Protein AF-A0A8D1V962-F1 (afdb_monomer_lite)

Radius of gyration: 25.35 Å; chains: 1; bounding box: 52×69×47 Å

Foldseek 3Di:
DDDDDPDPPVVVVVVQQVVQDDPFAGADPPVCLVVDDPPPSGGDGDPDDDPVVVDPPPPVVPPVVPPPVPPPVVVVVVVVVVVVVVPDDD

pLDDT: mean 77.82, std 22.35, range [37.94, 98.38]

Structure (mmCIF, N/CA/C/O backbone):
data_AF-A0A8D1V962-F1
#
_entry.id   AF-A0A8D1V962-F1
#
loop_
_atom_site.group_PDB
_atom_site.id
_atom_site.type_symbol
_atom_site.label_atom_id
_atom_site.label_alt_id
_atom_site.label_comp_id
_atom_site.label_asym_id
_atom_site.label_entity_id
_atom_site.label_seq_id
_atom_site.pdbx_PDB_ins_code
_atom_site.Cartn_x
_atom_site.Cartn_y
_atom_site.Cartn_z
_atom_site.occupancy
_atom_site.B_iso_or_equiv
_atom_site.auth_seq_id
_atom_site.auth_comp_id
_atom_site.auth_asym_id
_atom_site.auth_atom_id
_atom_site.pdbx_PDB_model_num
ATOM 1 N N . MET A 1 1 ? 31.414 9.783 -10.793 1.00 65.31 1 MET A N 1
ATOM 2 C CA . MET A 1 1 ? 30.775 8.529 -10.324 1.00 65.31 1 MET A CA 1
ATOM 3 C C . MET A 1 1 ? 29.313 8.834 -10.026 1.00 65.31 1 MET A C 1
ATOM 5 O O . MET A 1 1 ? 29.061 9.932 -9.548 1.00 65.31 1 MET A O 1
ATOM 9 N N . LEU A 1 2 ? 28.377 7.927 -10.334 1.00 94.19 2 LEU A N 1
ATOM 10 C CA . LEU A 1 2 ? 26.933 8.105 -10.099 1.00 94.19 2 LEU A CA 1
ATOM 11 C C . LEU A 1 2 ? 26.405 6.981 -9.195 1.00 94.19 2 LEU A C 1
ATOM 13 O O . LEU A 1 2 ? 26.817 5.834 -9.360 1.00 94.19 2 LEU A O 1
ATOM 17 N N . ASN A 1 3 ? 25.499 7.301 -8.268 1.00 96.44 3 ASN A N 1
ATOM 18 C CA . ASN A 1 3 ? 24.759 6.335 -7.454 1.00 96.44 3 ASN A CA 1
ATOM 19 C C . ASN A 1 3 ? 23.302 6.793 -7.250 1.00 96.44 3 ASN A C 1
ATOM 21 O O . ASN A 1 3 ? 22.997 7.980 -7.346 1.00 96.44 3 ASN A O 1
ATOM 25 N N . ALA A 1 4 ? 22.399 5.842 -7.004 1.00 97.06 4 ALA A N 1
ATOM 26 C CA . ALA A 1 4 ? 20.994 6.105 -6.698 1.00 97.06 4 ALA A CA 1
ATOM 27 C C . ALA A 1 4 ? 20.381 4.941 -5.902 1.00 97.06 4 ALA A C 1
ATOM 29 O O . ALA A 1 4 ? 20.776 3.787 -6.076 1.00 97.06 4 ALA A O 1
ATOM 30 N N . THR A 1 5 ? 19.387 5.241 -5.062 1.00 97.06 5 THR A N 1
ATOM 31 C CA . THR A 1 5 ? 18.600 4.237 -4.331 1.00 97.06 5 THR A CA 1
ATOM 32 C C . THR A 1 5 ? 17.310 3.959 -5.090 1.00 97.06 5 THR A C 1
ATOM 34 O O . THR A 1 5 ? 16.441 4.822 -5.160 1.00 97.06 5 THR A O 1
ATOM 37 N N . MET A 1 6 ? 17.167 2.746 -5.625 1.00 97.44 6 MET A N 1
ATOM 38 C CA . MET A 1 6 ? 15.954 2.333 -6.341 1.00 97.44 6 MET A CA 1
ATOM 39 C C . MET A 1 6 ? 14.724 2.280 -5.421 1.00 97.44 6 MET A C 1
ATOM 41 O O . MET A 1 6 ? 13.656 2.755 -5.789 1.00 97.44 6 MET A O 1
ATOM 45 N N . CYS A 1 7 ? 14.858 1.693 -4.227 1.00 96.62 7 CYS A N 1
ATOM 46 C CA . CYS A 1 7 ? 13.750 1.534 -3.288 1.00 96.62 7 CYS A CA 1
ATOM 47 C C . CYS A 1 7 ? 14.258 1.496 -1.843 1.00 96.62 7 CYS A C 1
ATOM 49 O O . CYS A 1 7 ? 15.068 0.642 -1.482 1.00 96.62 7 CYS A O 1
ATOM 51 N N . ALA A 1 8 ? 13.760 2.408 -1.008 1.00 98.12 8 ALA A N 1
ATOM 52 C CA . ALA A 1 8 ? 13.932 2.356 0.439 1.00 98.12 8 ALA A CA 1
ATOM 53 C C . ALA A 1 8 ? 12.677 1.714 1.041 1.00 98.12 8 ALA A C 1
ATOM 55 O O . ALA A 1 8 ? 11.701 2.403 1.329 1.00 98.12 8 ALA A O 1
ATOM 56 N N . THR A 1 9 ? 12.702 0.391 1.200 1.00 97.56 9 THR A N 1
ATOM 57 C CA . THR A 1 9 ? 11.517 -0.454 1.441 1.00 97.56 9 THR A CA 1
ATOM 58 C C . THR A 1 9 ? 10.557 0.083 2.502 1.00 97.56 9 THR A C 1
ATOM 60 O O . THR A 1 9 ? 9.366 0.190 2.236 1.00 97.56 9 THR A O 1
ATOM 63 N N . THR A 1 10 ? 11.042 0.494 3.675 1.00 98.25 10 THR A N 1
ATOM 64 C CA . THR A 1 10 ? 10.188 1.016 4.757 1.00 98.25 10 THR A CA 1
ATOM 65 C C . THR A 1 10 ? 9.497 2.329 4.390 1.00 98.25 10 THR A C 1
ATOM 67 O O . THR A 1 10 ? 8.323 2.508 4.699 1.00 98.25 10 THR A O 1
ATOM 70 N N . ARG A 1 11 ? 10.188 3.231 3.683 1.00 98.25 11 ARG A N 1
ATOM 71 C CA . ARG A 1 11 ? 9.622 4.501 3.203 1.00 98.25 11 ARG A CA 1
ATOM 72 C C . ARG A 1 11 ? 8.615 4.268 2.085 1.00 98.25 11 ARG A C 1
ATOM 74 O O . ARG A 1 11 ? 7.548 4.874 2.094 1.00 98.25 11 ARG A O 1
ATOM 81 N N . THR A 1 12 ? 8.934 3.366 1.161 1.00 98.38 12 THR A N 1
ATOM 82 C CA . THR A 1 12 ? 8.033 2.982 0.073 1.00 98.38 12 THR A CA 1
ATOM 83 C C . THR A 1 12 ? 6.773 2.313 0.613 1.00 98.38 12 THR A C 1
ATOM 85 O O . THR A 1 12 ? 5.686 2.623 0.144 1.00 98.38 12 THR A O 1
ATOM 88 N N . ILE A 1 13 ? 6.887 1.466 1.642 1.00 98.38 13 ILE A N 1
ATOM 89 C CA . ILE A 1 13 ? 5.726 0.880 2.320 1.00 98.38 13 ILE A CA 1
ATOM 90 C C . ILE A 1 13 ? 4.845 1.980 2.919 1.00 98.38 13 ILE A C 1
ATOM 92 O O . ILE A 1 13 ? 3.650 1.961 2.662 1.00 98.38 13 ILE A O 1
ATOM 96 N N . CYS A 1 14 ? 5.395 2.966 3.640 1.00 98.12 14 CYS A N 1
ATOM 97 C CA . CYS A 1 14 ? 4.591 4.083 4.159 1.00 98.12 14 CYS A CA 1
ATOM 98 C C . CYS A 1 14 ? 3.835 4.820 3.042 1.00 98.12 14 CYS A C 1
ATOM 100 O O . CYS A 1 14 ? 2.633 5.034 3.159 1.00 98.12 14 CYS A O 1
ATOM 102 N N . ALA A 1 15 ? 4.511 5.121 1.930 1.00 98.25 15 ALA A N 1
ATOM 103 C CA . ALA A 1 15 ? 3.870 5.760 0.785 1.00 98.25 15 ALA A CA 1
ATOM 104 C C . ALA A 1 15 ? 2.760 4.888 0.171 1.00 98.25 15 ALA A C 1
ATOM 106 O O . ALA A 1 15 ? 1.720 5.408 -0.221 1.00 98.25 15 ALA A O 1
ATOM 107 N N . ILE A 1 16 ? 2.947 3.567 0.093 1.00 98.31 16 ILE A N 1
ATOM 108 C CA . ILE A 1 16 ? 1.905 2.647 -0.388 1.00 98.31 16 ILE A CA 1
ATOM 109 C C . ILE A 1 16 ? 0.711 2.642 0.570 1.00 98.31 16 ILE A C 1
ATOM 111 O O . ILE A 1 16 ? -0.422 2.744 0.110 1.00 98.31 16 ILE A O 1
ATOM 115 N N . LEU A 1 17 ? 0.956 2.555 1.882 1.00 97.94 17 LEU A N 1
ATOM 116 C C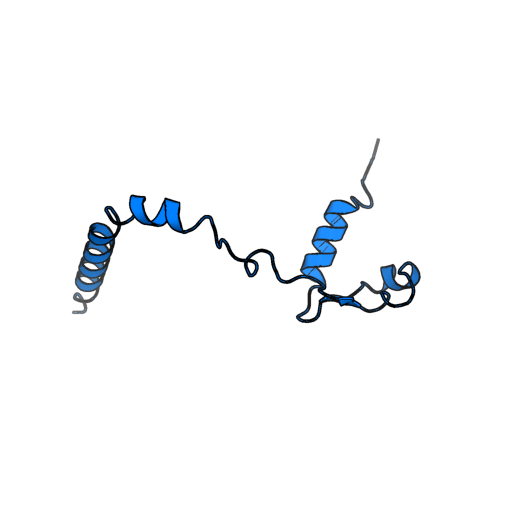A . LEU A 1 17 ? -0.100 2.536 2.895 1.00 97.94 17 LEU A CA 1
ATOM 117 C C . LEU A 1 17 ? -0.967 3.797 2.827 1.00 97.94 17 LEU A C 1
ATOM 119 O O . LEU A 1 17 ? -2.179 3.679 2.913 1.00 97.94 17 LEU A O 1
ATOM 123 N N . GLU A 1 18 ? -0.372 4.972 2.627 1.00 97.44 18 GLU A N 1
ATOM 124 C CA . GLU A 1 18 ? -1.117 6.233 2.519 1.00 97.44 18 GLU A CA 1
ATOM 125 C C . GLU A 1 18 ? -1.884 6.351 1.192 1.00 97.44 18 GLU A C 1
ATOM 127 O O . GLU A 1 18 ? -3.056 6.716 1.185 1.00 97.44 18 GLU A O 1
ATOM 132 N N . ASN A 1 19 ? -1.252 6.013 0.061 1.00 98.19 19 ASN A N 1
ATOM 133 C CA . ASN A 1 19 ? -1.854 6.219 -1.263 1.00 98.19 19 ASN A CA 1
ATOM 134 C C . ASN A 1 19 ? -2.911 5.170 -1.640 1.00 98.19 19 ASN A C 1
ATOM 136 O O . ASN A 1 19 ? -3.770 5.448 -2.473 1.00 98.19 19 ASN A O 1
ATOM 140 N N . TYR A 1 20 ? -2.840 3.965 -1.070 1.00 98.25 20 TYR A N 1
ATOM 141 C CA . TYR A 1 20 ? -3.747 2.856 -1.387 1.00 98.25 20 TYR A CA 1
ATOM 142 C C . TYR A 1 20 ? -4.716 2.526 -0.239 1.00 98.25 20 TYR A C 1
ATOM 144 O O . TYR A 1 20 ? -5.349 1.466 -0.246 1.00 98.25 20 TYR A O 1
ATOM 152 N N . GLN A 1 21 ? -4.848 3.407 0.758 1.00 97.75 21 GLN A N 1
ATOM 153 C CA . GLN A 1 21 ? -5.808 3.235 1.845 1.00 97.75 21 GLN A CA 1
ATOM 154 C C . GLN A 1 21 ? -7.255 3.381 1.356 1.00 97.75 21 GLN A C 1
ATOM 156 O O . GLN A 1 21 ? -7.615 4.313 0.644 1.00 97.75 21 GLN A O 1
ATOM 161 N N . THR A 1 22 ? -8.106 2.469 1.813 1.00 96.50 22 THR A N 1
ATOM 162 C CA . THR A 1 22 ? -9.563 2.485 1.644 1.00 96.50 22 THR A CA 1
ATOM 163 C C . THR A 1 22 ? -10.234 2.254 2.997 1.00 96.50 22 THR A C 1
ATOM 165 O O . THR A 1 22 ? -9.568 1.923 3.976 1.00 96.50 22 THR A O 1
ATOM 168 N N . GLU A 1 23 ? -11.561 2.360 3.069 1.00 95.38 23 GLU A N 1
ATOM 169 C CA . GLU A 1 23 ? -12.320 2.093 4.303 1.00 95.38 23 GLU A CA 1
ATOM 170 C C . GLU A 1 23 ? -12.123 0.665 4.844 1.00 95.38 23 GLU A C 1
ATOM 172 O O . GLU A 1 23 ? -12.184 0.436 6.049 1.00 95.38 23 GLU A O 1
ATOM 177 N N . LYS A 1 24 ? -11.873 -0.311 3.959 1.00 94.94 24 LYS A N 1
ATOM 178 C CA . LYS A 1 24 ? -11.772 -1.738 4.316 1.00 94.94 24 LYS A CA 1
ATOM 179 C C . LYS A 1 24 ? -10.337 -2.194 4.610 1.00 94.94 24 LYS A C 1
ATOM 181 O O . LYS A 1 24 ? -10.143 -3.253 5.208 1.00 94.94 24 LYS A O 1
ATOM 186 N N . GLY A 1 25 ? -9.334 -1.438 4.172 1.00 96.62 25 GLY A N 1
ATOM 187 C CA . GLY A 1 25 ? -7.930 -1.843 4.218 1.00 96.62 25 GLY A CA 1
ATOM 188 C C . GLY A 1 25 ? -7.086 -1.155 3.150 1.00 96.62 25 GLY A C 1
ATOM 189 O O . GLY A 1 25 ? -7.475 -0.121 2.613 1.00 96.62 25 GLY A O 1
ATOM 190 N N . ILE A 1 26 ? -5.942 -1.744 2.817 1.00 98.31 26 ILE A N 1
ATOM 191 C CA . ILE A 1 26 ? -5.004 -1.221 1.818 1.00 98.31 26 ILE A CA 1
ATOM 192 C C . ILE A 1 26 ? -5.101 -2.058 0.544 1.00 98.31 26 ILE A C 1
ATOM 194 O O . ILE A 1 26 ? -4.903 -3.272 0.590 1.00 98.31 26 ILE A O 1
ATOM 198 N N . VAL A 1 27 ? -5.396 -1.431 -0.592 1.00 98.19 27 VAL A N 1
ATOM 199 C CA . VAL A 1 27 ? -5.403 -2.112 -1.897 1.00 98.19 27 VAL A CA 1
ATOM 200 C C . VAL A 1 27 ? -3.966 -2.425 -2.311 1.00 98.19 27 VAL A C 1
ATOM 202 O O . VAL A 1 27 ? -3.081 -1.580 -2.202 1.00 98.19 27 VAL A O 1
ATOM 205 N N . VAL A 1 28 ? -3.709 -3.638 -2.794 1.00 97.94 28 VAL A N 1
ATOM 206 C CA . VAL A 1 28 ? -2.361 -4.010 -3.244 1.00 97.94 28 VAL A CA 1
ATOM 207 C C . VAL A 1 28 ? -2.086 -3.431 -4.638 1.00 97.94 28 VAL A C 1
ATOM 209 O O . VAL A 1 28 ? -2.859 -3.693 -5.564 1.00 97.94 28 VAL A O 1
ATOM 212 N N . PRO A 1 29 ? -0.976 -2.686 -4.832 1.00 98.00 29 PRO A N 1
ATOM 213 C CA . PRO A 1 29 ? -0.589 -2.179 -6.146 1.00 98.00 29 PRO A CA 1
ATOM 214 C C . PRO A 1 29 ? -0.427 -3.302 -7.175 1.00 98.00 29 PRO A C 1
ATOM 216 O O . PRO A 1 29 ? 0.158 -4.339 -6.867 1.00 98.00 29 PRO A O 1
ATOM 219 N N . GLU A 1 30 ? -0.862 -3.077 -8.419 1.00 97.25 30 GLU A N 1
ATOM 220 C CA . GLU A 1 30 ? -0.895 -4.105 -9.476 1.00 97.25 30 GLU A CA 1
ATOM 221 C C . GLU A 1 30 ? 0.427 -4.861 -9.650 1.00 97.25 30 GLU A C 1
ATOM 223 O O . GLU A 1 30 ? 0.436 -6.082 -9.775 1.00 97.25 30 GLU A O 1
ATOM 228 N N . LYS A 1 31 ? 1.557 -4.145 -9.606 1.00 97.25 31 LYS A N 1
ATOM 229 C CA . LYS A 1 31 ? 2.899 -4.725 -9.780 1.00 97.25 31 LYS A CA 1
ATOM 230 C C . LYS A 1 31 ? 3.393 -5.531 -8.582 1.00 97.25 31 LYS A C 1
ATOM 232 O O . LYS A 1 31 ? 4.384 -6.236 -8.702 1.00 97.25 31 LYS A O 1
ATOM 237 N N . LEU A 1 32 ? 2.734 -5.419 -7.433 1.00 97.19 32 LEU A N 1
ATOM 238 C CA . LEU A 1 32 ? 3.075 -6.186 -6.238 1.00 97.19 32 LEU A CA 1
ATOM 239 C C . LEU A 1 32 ? 2.207 -7.440 -6.087 1.00 97.19 32 LEU A C 1
ATOM 241 O O . LEU A 1 32 ? 2.614 -8.355 -5.377 1.00 97.19 32 LEU A O 1
ATOM 245 N N . LYS A 1 33 ? 1.055 -7.519 -6.770 1.00 96.56 33 LYS A N 1
ATOM 246 C CA . LYS A 1 33 ? 0.086 -8.620 -6.627 1.00 96.56 33 LYS A CA 1
ATOM 247 C C . LYS A 1 33 ? 0.692 -10.002 -6.869 1.00 96.56 33 LYS A C 1
ATOM 249 O O . LYS A 1 33 ? 0.401 -10.926 -6.117 1.00 96.56 33 LYS A O 1
ATOM 254 N N . GLU A 1 34 ? 1.561 -10.133 -7.871 1.00 97.06 34 GLU A N 1
ATOM 255 C CA . GLU A 1 34 ? 2.198 -11.412 -8.226 1.00 97.06 34 GLU A CA 1
ATOM 256 C C . GLU A 1 34 ? 3.149 -11.946 -7.143 1.00 97.06 34 GLU A C 1
ATOM 258 O O . GLU A 1 34 ? 3.378 -13.150 -7.056 1.00 97.06 34 GLU A O 1
ATOM 263 N N . PHE A 1 35 ? 3.667 -11.059 -6.290 1.00 97.25 35 PHE A N 1
ATOM 264 C CA . PHE A 1 35 ? 4.580 -11.404 -5.200 1.00 97.25 35 PHE A CA 1
ATOM 265 C C . PHE A 1 35 ? 3.867 -11.557 -3.853 1.00 97.25 35 PHE A C 1
ATOM 267 O O . PHE A 1 35 ? 4.498 -11.933 -2.863 1.00 97.25 35 PHE A O 1
ATOM 274 N N . MET A 1 36 ? 2.568 -11.255 -3.789 1.00 96.81 36 MET A N 1
ATOM 275 C CA . MET A 1 36 ? 1.790 -11.364 -2.561 1.00 96.81 36 MET A CA 1
ATOM 276 C C . MET A 1 36 ? 1.300 -12.801 -2.340 1.00 96.81 36 MET A C 1
ATOM 278 O O . MET A 1 36 ? 0.921 -13.496 -3.290 1.00 96.81 36 MET A O 1
ATOM 282 N N . PRO A 1 37 ? 1.257 -13.263 -1.078 1.00 95.88 37 PRO A N 1
ATOM 283 C CA . PRO A 1 37 ? 0.749 -14.588 -0.760 1.00 95.88 37 PRO A CA 1
ATOM 284 C C . PRO A 1 37 ? -0.738 -14.721 -1.137 1.00 95.88 37 PRO A C 1
ATOM 286 O O . PRO A 1 37 ? -1.475 -13.724 -1.154 1.00 95.88 37 PRO A O 1
ATOM 289 N N . PRO A 1 38 ? -1.208 -15.952 -1.414 1.00 93.88 38 PRO A N 1
ATOM 290 C CA . PRO A 1 38 ? -2.611 -16.200 -1.717 1.00 93.88 38 PRO A CA 1
ATOM 291 C C . PRO A 1 38 ? -3.504 -15.690 -0.577 1.00 93.88 38 PRO A C 1
ATOM 293 O O . PRO A 1 38 ? -3.224 -15.915 0.599 1.00 93.88 38 PRO A O 1
ATOM 296 N N . GLY A 1 39 ? -4.567 -14.968 -0.935 1.00 91.88 39 GLY A N 1
ATOM 297 C CA . GLY A 1 39 ? -5.480 -14.320 0.015 1.00 91.88 39 GLY A CA 1
ATOM 298 C C . GLY A 1 39 ? -5.160 -12.855 0.340 1.00 91.88 39 GLY A C 1
ATOM 299 O O . GLY A 1 39 ? -6.038 -12.167 0.848 1.00 91.88 39 GLY A O 1
ATOM 300 N N . LEU A 1 40 ? -3.967 -12.348 -0.001 1.00 95.81 40 LEU A N 1
ATOM 301 C CA . LEU A 1 40 ? -3.587 -10.934 0.177 1.00 95.81 40 LEU A CA 1
ATOM 302 C C . LEU A 1 40 ? -3.230 -10.230 -1.139 1.00 95.81 40 LEU A C 1
ATOM 304 O O . LEU A 1 40 ? -2.622 -9.170 -1.115 1.00 95.81 40 LEU A O 1
ATOM 308 N N . GLN A 1 41 ? -3.574 -10.807 -2.291 1.00 95.81 41 GLN A N 1
ATOM 309 C CA . GLN A 1 41 ? -3.217 -10.244 -3.601 1.00 95.81 41 GLN A CA 1
ATOM 310 C C . GLN A 1 41 ? -4.048 -9.017 -3.984 1.00 95.81 41 GLN A C 1
ATOM 312 O O . GLN A 1 41 ? -3.592 -8.198 -4.769 1.00 95.81 41 GLN A O 1
ATOM 317 N N . GLU A 1 42 ? -5.254 -8.876 -3.434 1.00 96.25 42 GLU A N 1
ATOM 318 C CA . GLU A 1 42 ? -6.162 -7.779 -3.786 1.00 96.25 42 GLU A CA 1
ATOM 319 C C . GLU A 1 42 ? -6.214 -6.698 -2.702 1.00 96.25 42 GLU A C 1
ATOM 321 O O . GLU A 1 42 ? -6.111 -5.507 -3.001 1.00 96.25 42 GLU A O 1
ATOM 326 N N . LEU A 1 43 ? -6.343 -7.096 -1.433 1.00 97.12 43 LEU A N 1
ATOM 327 C CA . LEU A 1 43 ? -6.535 -6.169 -0.322 1.00 97.12 43 LEU A CA 1
ATOM 328 C C . LEU A 1 43 ? -5.914 -6.707 0.970 1.00 97.12 43 LEU A C 1
ATOM 330 O O . LEU A 1 43 ? -6.078 -7.875 1.318 1.00 97.12 43 LEU A O 1
ATOM 334 N N . ILE A 1 44 ? -5.237 -5.824 1.698 1.00 97.62 44 ILE A N 1
ATOM 335 C CA . ILE A 1 44 ? -4.722 -6.046 3.048 1.00 97.62 44 ILE A CA 1
ATOM 336 C C . ILE A 1 44 ? -5.750 -5.460 4.029 1.00 97.62 44 ILE A C 1
ATOM 338 O O . ILE A 1 44 ? -5.826 -4.235 4.153 1.00 97.62 44 ILE A O 1
ATOM 342 N N . PRO A 1 45 ? -6.569 -6.281 4.711 1.00 97.06 45 PRO A N 1
ATOM 343 C CA . PRO A 1 45 ? -7.654 -5.784 5.553 1.00 97.06 45 PRO A CA 1
ATOM 344 C C . PRO A 1 45 ? -7.143 -5.173 6.862 1.00 97.06 45 PRO A C 1
ATOM 346 O O . PRO A 1 45 ? -6.143 -5.619 7.433 1.00 97.06 45 PRO A O 1
ATOM 349 N N . PHE A 1 46 ? -7.873 -4.189 7.391 1.00 97.00 46 PHE A N 1
ATOM 350 C CA . PHE A 1 46 ? -7.617 -3.697 8.743 1.00 97.00 46 PHE A CA 1
ATOM 351 C C . PHE A 1 46 ? -8.048 -4.733 9.786 1.00 97.00 46 PHE A C 1
ATOM 353 O O . PHE A 1 46 ? -9.220 -5.071 9.910 1.00 97.00 46 PHE A O 1
ATOM 360 N N . VAL A 1 47 ? -7.083 -5.221 10.566 1.00 95.81 47 VAL A N 1
ATOM 361 C CA . VAL A 1 47 ? -7.305 -6.199 11.651 1.00 95.81 47 VAL A CA 1
ATOM 362 C C . VAL A 1 47 ? -7.334 -5.562 13.042 1.00 95.81 47 VAL A C 1
ATOM 364 O O . VAL A 1 47 ? -7.607 -6.237 14.032 1.00 95.81 47 VAL A O 1
ATOM 367 N N . LYS A 1 48 ? -7.004 -4.271 13.140 1.00 93.25 48 LYS A N 1
ATOM 368 C CA . LYS A 1 48 ? -6.971 -3.506 14.389 1.00 93.25 48 LYS A CA 1
ATOM 369 C C . LYS A 1 48 ? -7.609 -2.133 14.166 1.00 93.25 48 LYS A C 1
ATOM 371 O O . LYS A 1 48 ? -7.407 -1.566 13.092 1.00 93.25 48 LYS A O 1
ATOM 376 N N . PRO A 1 49 ? -8.325 -1.589 15.164 1.00 90.88 49 PRO A N 1
ATOM 377 C CA . PRO A 1 49 ? -8.830 -0.220 15.106 1.00 90.88 49 PRO A CA 1
ATOM 378 C C . PRO A 1 49 ? -7.674 0.784 15.098 1.00 90.88 49 PRO A C 1
ATOM 380 O O . PRO A 1 49 ? -6.558 0.455 15.525 1.00 90.88 49 PRO A O 1
ATOM 383 N N . ALA A 1 50 ? -7.927 2.010 14.635 1.00 89.38 50 ALA A N 1
ATOM 384 C CA . ALA A 1 50 ? -6.892 3.032 14.601 1.00 89.38 50 ALA A CA 1
ATOM 385 C C . ALA A 1 50 ? -6.401 3.340 16.031 1.00 89.38 50 ALA A C 1
ATOM 387 O O . ALA A 1 50 ? -7.195 3.333 16.972 1.00 89.38 50 ALA A O 1
ATOM 388 N N . PRO A 1 51 ? -5.104 3.630 16.237 1.00 88.38 51 PRO A N 1
ATOM 389 C CA . PRO A 1 51 ? -4.565 3.905 17.572 1.00 88.38 51 PRO A CA 1
ATOM 390 C C . PRO A 1 51 ? -5.248 5.064 18.313 1.00 88.38 51 PRO A C 1
ATOM 392 O O . PRO A 1 51 ? -5.235 5.088 19.539 1.00 88.38 51 PRO A O 1
ATOM 395 N N . ILE A 1 52 ? -5.845 6.010 17.581 1.00 84.25 52 ILE A N 1
ATOM 396 C CA . ILE A 1 52 ? -6.633 7.113 18.149 1.00 84.25 52 ILE A CA 1
ATOM 397 C C . ILE A 1 52 ? -7.958 6.636 18.764 1.00 84.25 52 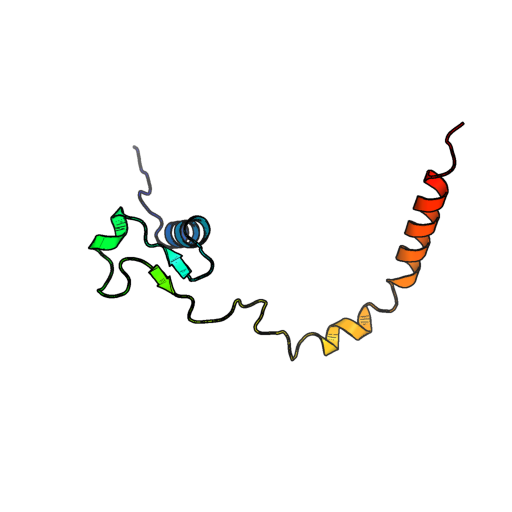ILE A C 1
ATOM 399 O O . ILE A 1 52 ? -8.403 7.208 19.757 1.00 84.25 52 ILE A O 1
ATOM 403 N N . ASP A 1 53 ? -8.524 5.548 18.239 1.00 78.62 53 ASP A N 1
ATOM 404 C CA . ASP A 1 53 ? -9.808 4.983 18.665 1.00 78.62 53 ASP A CA 1
ATOM 405 C C . ASP A 1 53 ? -9.641 3.962 19.805 1.00 78.62 53 ASP A C 1
ATOM 407 O O . ASP A 1 53 ? -10.614 3.571 20.441 1.00 78.62 53 ASP A O 1
ATOM 411 N N . GLN A 1 54 ? -8.407 3.534 20.104 1.00 68.88 54 GLN A N 1
ATOM 412 C CA . GLN A 1 54 ? -8.087 2.568 21.172 1.00 68.88 54 GLN A CA 1
ATOM 413 C C . GLN A 1 54 ? -8.020 3.186 22.590 1.00 68.88 54 GLN A C 1
ATOM 415 O O . GLN A 1 54 ? -7.666 2.498 23.545 1.00 68.88 54 GLN A O 1
ATOM 420 N N . GLU A 1 55 ? -8.417 4.456 22.727 1.00 67.12 55 GLU A N 1
ATOM 421 C CA . GLU A 1 55 ? -8.513 5.275 23.949 1.00 67.12 55 GLU A CA 1
ATOM 422 C C . GLU A 1 55 ? -7.207 5.693 24.658 1.00 67.12 55 GLU A C 1
ATOM 424 O O . GLU A 1 55 ? -6.230 4.949 24.754 1.00 67.12 55 GLU A O 1
ATOM 429 N N . PRO A 1 56 ? -7.241 6.830 25.382 1.00 55.22 56 PRO A N 1
ATOM 430 C CA . PRO A 1 56 ? -6.440 7.034 26.575 1.00 55.22 56 PRO A CA 1
ATOM 431 C C . PRO A 1 56 ? -7.277 6.827 27.855 1.00 55.22 56 PRO A C 1
ATOM 433 O O . PRO A 1 56 ? -7.324 7.720 28.703 1.00 55.22 56 PRO A O 1
ATOM 436 N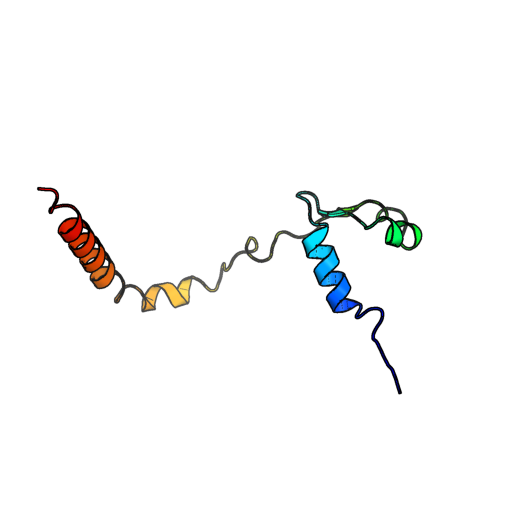 N . SER A 1 57 ? -7.828 5.628 28.090 1.00 56.59 57 SER A N 1
ATOM 437 C CA . SER A 1 57 ? -8.539 5.256 29.337 1.00 56.59 57 SER A CA 1
ATOM 438 C C . SER A 1 57 ? -7.714 5.394 30.641 1.00 56.59 57 SER A C 1
ATOM 440 O O . SER A 1 57 ? -8.193 5.113 31.737 1.00 56.59 57 SER A O 1
ATOM 442 N N . LYS A 1 58 ? -6.449 5.845 30.581 1.00 55.00 58 LYS A N 1
ATOM 443 C CA . LYS A 1 58 ? -5.602 6.102 31.767 1.00 55.00 58 LYS A CA 1
ATOM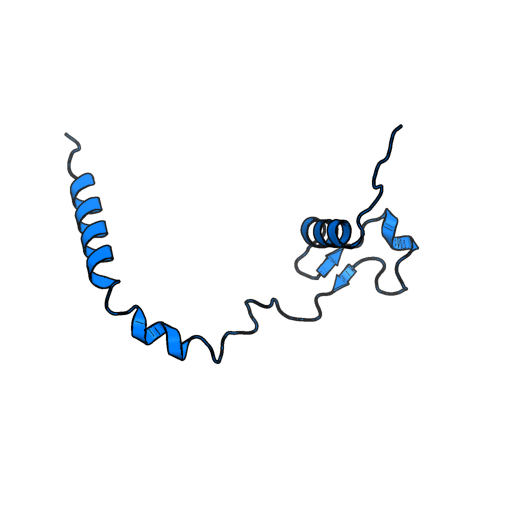 444 C C . LYS A 1 58 ? -4.780 7.401 31.750 1.00 55.00 58 LYS A C 1
ATOM 446 O O . LYS A 1 58 ? -4.146 7.701 32.758 1.00 55.00 58 LYS A O 1
ATOM 451 N N . LYS A 1 59 ? -4.783 8.205 30.674 1.00 48.38 59 LYS A N 1
ATOM 452 C CA . LYS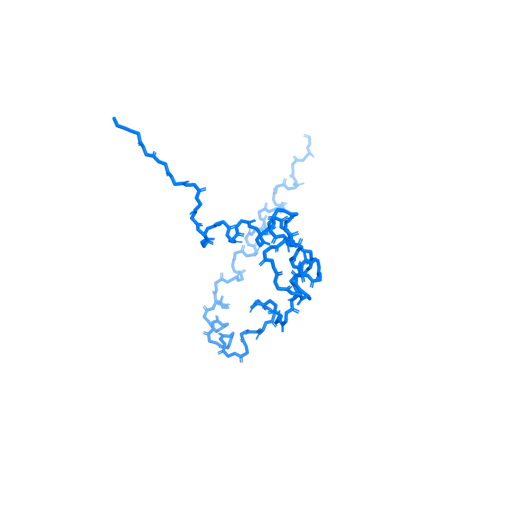 A 1 59 ? -3.986 9.461 30.610 1.00 48.38 59 LYS A CA 1
ATOM 453 C C . LYS A 1 59 ? -4.805 10.753 30.717 1.00 48.38 59 LYS A C 1
ATOM 455 O O . LYS A 1 59 ? -4.244 11.768 31.122 1.00 48.38 59 LYS A O 1
ATOM 460 N N . GLN A 1 60 ? -6.120 10.730 30.478 1.00 47.75 60 GLN A N 1
ATOM 461 C CA . GLN A 1 60 ? -6.952 11.944 30.554 1.00 47.75 60 GLN A CA 1
ATOM 462 C C . GLN A 1 60 ? -7.270 12.435 31.983 1.00 47.75 60 GLN A C 1
ATOM 464 O O . GLN A 1 60 ? -7.555 13.618 32.154 1.00 47.75 60 GLN A O 1
ATOM 469 N N . LYS A 1 61 ? -7.133 11.614 33.040 1.00 43.66 61 LYS A N 1
ATOM 470 C CA . LYS A 1 61 ? -7.381 12.075 34.427 1.00 43.66 61 LYS A CA 1
ATOM 471 C C . LYS A 1 61 ? -6.281 12.961 35.032 1.00 43.66 61 LYS A C 1
ATOM 473 O O . LYS A 1 61 ? -6.568 13.657 35.994 1.00 43.66 61 LYS A O 1
ATOM 478 N N . LYS A 1 62 ? -5.052 12.987 34.494 1.00 43.44 62 LYS A N 1
ATOM 479 C CA . LYS A 1 62 ? -3.947 13.787 35.078 1.00 43.44 62 LYS A CA 1
ATOM 480 C C . LYS A 1 62 ? -3.662 15.124 34.384 1.00 43.44 62 LYS A C 1
ATOM 482 O O . LYS A 1 62 ? -2.951 15.940 34.955 1.00 43.44 62 LYS A O 1
ATOM 487 N N . GLN A 1 63 ? -4.213 15.378 33.195 1.00 45.53 63 GLN A N 1
ATOM 488 C CA . GLN A 1 63 ? -4.039 16.666 32.497 1.00 45.53 63 GLN A CA 1
ATOM 489 C C . GLN A 1 63 ? -5.254 17.601 32.595 1.00 45.53 63 GLN A C 1
ATOM 491 O O . GLN A 1 63 ? -5.113 18.797 32.351 1.00 45.53 63 GLN A O 1
ATOM 496 N N . HIS A 1 64 ? -6.423 17.113 33.022 1.00 44.53 64 HIS A N 1
ATOM 497 C CA . HIS A 1 64 ? -7.622 17.950 33.130 1.00 44.53 64 HIS A CA 1
ATOM 498 C C . HIS A 1 64 ? -7.672 18.823 34.407 1.00 44.53 64 HIS A C 1
ATOM 500 O O . HIS A 1 64 ? -8.478 19.748 34.492 1.00 44.53 64 HIS A O 1
ATOM 506 N N . GLU A 1 65 ? -6.797 18.588 35.390 1.00 40.56 65 GLU A N 1
ATOM 507 C CA . GLU A 1 65 ? -6.745 19.395 36.624 1.00 40.56 65 GLU A CA 1
ATOM 508 C C . GLU A 1 65 ? -5.836 20.638 36.502 1.00 40.56 65 GLU A C 1
ATOM 510 O O . GLU A 1 65 ? -6.041 21.628 37.199 1.00 40.56 65 GLU A O 1
ATOM 515 N N . GLY A 1 66 ? -4.875 20.642 35.566 1.00 42.16 66 GLY A N 1
ATOM 516 C CA . GLY A 1 66 ? -3.908 21.741 35.397 1.00 42.16 66 GLY A CA 1
ATOM 517 C C . GLY A 1 66 ? -4.349 22.878 34.465 1.00 42.16 66 GLY A C 1
ATOM 518 O O . GLY A 1 66 ? -3.868 24.003 34.595 1.00 42.16 66 GLY A O 1
ATOM 519 N N . SER A 1 67 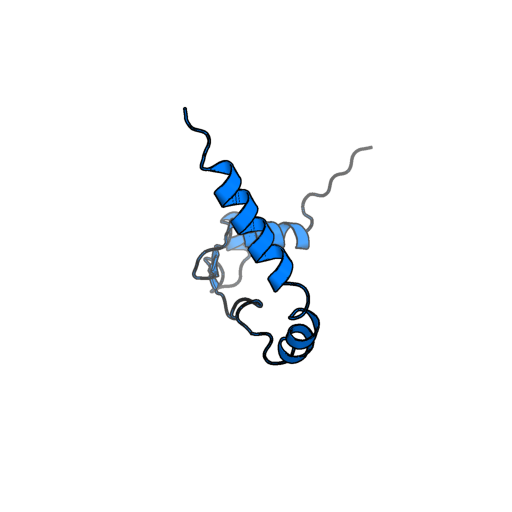? -5.278 22.623 33.539 1.00 42.00 67 SER A N 1
ATOM 520 C CA . SER A 1 67 ? -5.629 23.581 32.473 1.00 42.00 67 SER A CA 1
ATOM 521 C C . SER A 1 67 ? -6.896 24.401 32.745 1.00 42.00 67 SER A C 1
ATOM 523 O O . SER A 1 67 ? -7.141 25.401 32.070 1.00 42.00 67 SER A O 1
ATOM 525 N N . LYS A 1 68 ? -7.687 24.056 33.772 1.00 37.94 68 LYS A N 1
ATOM 526 C CA . LYS A 1 68 ? -8.968 24.732 34.060 1.00 37.94 68 LYS A CA 1
ATOM 527 C C . LYS A 1 68 ? -8.816 26.149 34.644 1.00 37.94 68 LYS A C 1
ATOM 529 O O . LYS A 1 68 ? -9.799 26.873 34.733 1.00 37.94 68 LYS A O 1
ATOM 534 N N . LYS A 1 69 ? -7.595 26.587 34.989 1.00 40.78 69 LYS A N 1
ATOM 535 C CA . LYS A 1 69 ? -7.327 27.938 35.530 1.00 40.78 69 LYS A CA 1
ATOM 536 C C . LYS A 1 69 ? -6.870 28.984 34.497 1.00 40.78 69 LYS A C 1
ATOM 538 O O . LYS A 1 69 ? -6.698 30.136 34.874 1.00 40.78 69 LYS A O 1
ATOM 543 N N . LYS A 1 70 ? -6.681 28.625 33.215 1.00 40.22 70 LYS A N 1
ATOM 544 C CA . LYS A 1 70 ? -6.225 29.564 32.157 1.00 40.22 70 LYS A CA 1
ATOM 545 C C . LYS A 1 70 ? -7.151 29.703 30.936 1.00 40.22 70 LYS A C 1
ATOM 547 O O . LYS A 1 70 ? -6.873 30.546 30.090 1.00 40.22 70 LYS A O 1
ATOM 552 N N . GLY A 1 71 ? -8.229 28.919 30.838 1.00 37.97 71 GLY A N 1
ATOM 553 C CA . GLY A 1 71 ? -9.139 28.929 29.677 1.00 37.97 71 GLY A CA 1
ATOM 554 C C . GLY A 1 71 ? -10.191 30.045 29.686 1.00 37.97 71 GLY A C 1
ATOM 555 O O . GLY A 1 71 ? -10.403 30.681 28.662 1.00 37.97 71 GLY A O 1
ATOM 556 N N . GLY A 1 72 ? -10.786 30.353 30.845 1.00 38.81 72 GLY A N 1
ATOM 557 C CA . GLY A 1 72 ? -11.937 31.269 30.907 1.00 38.81 72 GLY A CA 1
ATOM 558 C C . GLY A 1 72 ? -11.629 32.732 30.565 1.00 38.81 72 GLY A C 1
ATOM 559 O O . GLY A 1 72 ? -12.486 33.434 30.048 1.00 38.81 72 GLY A O 1
ATOM 560 N N . ALA A 1 73 ? -10.398 33.200 30.792 1.00 46.03 73 ALA A N 1
ATOM 561 C CA . ALA A 1 73 ? -10.028 34.590 30.500 1.00 46.03 73 ALA A CA 1
ATOM 562 C C . ALA A 1 73 ? -9.793 34.859 29.002 1.00 46.03 73 ALA A C 1
ATOM 564 O O . ALA A 1 73 ? -9.869 36.003 28.568 1.00 46.03 73 ALA A O 1
ATOM 565 N N . ARG A 1 74 ? -9.477 33.822 28.213 1.00 50.69 74 ARG A N 1
ATOM 566 C CA . ARG A 1 74 ? -9.108 33.977 26.798 1.00 50.69 74 ARG A CA 1
ATOM 567 C C . ARG A 1 74 ? -10.315 33.881 25.863 1.00 50.69 74 ARG A C 1
ATOM 569 O O . ARG A 1 74 ? -10.292 34.499 24.809 1.00 50.69 74 ARG A O 1
ATOM 576 N N . GLU A 1 75 ? -11.350 33.149 26.267 1.00 49.66 75 GLU A N 1
ATOM 577 C CA . GLU A 1 75 ? -12.597 32.989 25.508 1.00 49.66 75 GLU A CA 1
ATOM 578 C C . GLU A 1 75 ? -13.458 34.261 25.571 1.00 49.66 75 GLU A C 1
ATOM 580 O O . GLU A 1 75 ? -13.814 34.806 24.532 1.00 49.66 75 GLU A O 1
ATOM 585 N N . VAL A 1 76 ? -13.631 34.839 26.769 1.00 59.69 76 VAL A N 1
ATOM 586 C CA . VAL A 1 76 ? -14.359 36.111 26.964 1.00 59.69 76 VAL A CA 1
ATOM 587 C C . VAL A 1 76 ? -13.679 37.281 26.240 1.00 59.69 76 VAL A C 1
ATOM 589 O O . VAL A 1 76 ? -14.346 38.161 25.703 1.00 59.69 76 VAL A O 1
ATOM 592 N N . ALA A 1 77 ? -12.343 37.290 26.186 1.00 63.66 77 ALA A N 1
ATOM 593 C CA . ALA A 1 77 ? -11.596 38.317 25.461 1.00 63.66 77 ALA A CA 1
ATOM 594 C C . ALA A 1 77 ? -11.779 38.210 23.936 1.00 63.66 77 ALA A C 1
ATOM 596 O O . ALA A 1 77 ? -11.837 39.235 23.260 1.00 63.66 77 ALA A O 1
ATOM 597 N N . LEU A 1 78 ? -11.889 36.989 23.400 1.00 61.28 78 LEU A N 1
ATOM 598 C CA . LEU A 1 78 ? -12.065 36.761 21.966 1.00 61.28 78 LEU A CA 1
ATOM 599 C C . LEU A 1 78 ? -13.498 37.085 21.516 1.00 61.28 78 LEU A C 1
ATOM 601 O O . LEU A 1 78 ? -13.663 37.724 20.481 1.00 61.28 78 LEU A O 1
ATOM 605 N N . GLU A 1 79 ? -14.514 36.723 22.309 1.00 63.75 79 GLU A N 1
ATOM 606 C CA . GLU A 1 79 ? -15.912 37.104 22.040 1.00 63.75 79 GLU A CA 1
ATOM 607 C C . GLU A 1 79 ? -16.098 38.625 22.087 1.00 63.75 79 GLU A C 1
ATOM 609 O O . GLU A 1 79 ? -16.670 39.205 21.165 1.00 63.75 79 GLU A O 1
ATOM 614 N N . SER A 1 80 ? -15.521 39.287 23.098 1.00 66.56 80 SER A N 1
ATOM 615 C CA . SER A 1 80 ? -15.564 40.748 23.218 1.00 66.56 80 SER A CA 1
ATOM 616 C C . SER A 1 80 ? -14.864 41.453 22.048 1.00 66.56 80 SER A C 1
ATOM 618 O O . SER A 1 80 ? -15.368 42.461 21.552 1.00 66.56 80 SER A O 1
ATOM 620 N N . GLN A 1 81 ? -13.738 40.912 21.558 1.00 68.06 81 GLN A N 1
ATOM 621 C CA . GLN A 1 81 ? -13.076 41.439 20.361 1.00 68.06 81 GLN A CA 1
ATOM 622 C C . GLN A 1 81 ? -13.914 41.240 19.093 1.00 68.06 81 GLN A C 1
ATOM 624 O O . GLN A 1 81 ? -14.001 42.169 18.294 1.00 68.06 81 GLN A O 1
ATOM 629 N N . LEU A 1 82 ? -14.552 40.083 18.903 1.00 68.69 82 LEU A N 1
ATOM 630 C CA . LEU A 1 82 ? -15.371 39.823 17.713 1.00 68.69 82 LEU A CA 1
ATOM 631 C C . LEU A 1 82 ? -16.616 40.721 17.668 1.00 68.69 82 LEU A C 1
ATOM 633 O O . LEU A 1 82 ? -16.883 41.331 16.638 1.00 68.69 82 LEU A O 1
ATOM 637 N N . GLN A 1 83 ? -17.283 40.926 18.806 1.00 66.19 83 GLN A N 1
ATOM 638 C CA . GLN A 1 83 ? -18.421 41.851 18.907 1.00 66.19 83 GLN A CA 1
ATOM 639 C C . GLN A 1 83 ? -18.026 43.316 18.692 1.00 66.19 83 GLN A C 1
ATOM 641 O O . GLN A 1 83 ? -18.833 44.104 18.205 1.00 66.19 83 GLN A O 1
ATOM 646 N N . SER A 1 84 ? -16.783 43.694 19.017 1.00 64.44 84 SER A N 1
ATOM 647 C CA . SER A 1 84 ? -16.277 45.046 18.743 1.00 64.44 84 SER A CA 1
ATOM 648 C C . SER A 1 84 ? -15.949 45.301 17.265 1.00 64.44 84 SER A C 1
ATOM 650 O O . SER A 1 84 ? -15.906 46.458 16.857 1.00 64.44 84 SER A O 1
ATOM 652 N N . LEU A 1 85 ? -15.734 44.248 16.463 1.00 64.25 85 LEU A N 1
ATOM 653 C CA . LEU A 1 85 ? -15.440 44.357 15.028 1.00 64.25 85 LEU A CA 1
ATOM 654 C C . LEU A 1 85 ? -16.693 44.343 14.139 1.00 64.25 85 LEU A C 1
ATOM 656 O O . LEU A 1 85 ? -16.626 44.817 13.011 1.00 64.25 85 LEU A O 1
ATOM 660 N N . GLU A 1 86 ? -17.823 43.824 14.621 1.00 57.75 86 GLU A N 1
ATOM 661 C CA . GLU A 1 86 ? -19.059 43.702 13.828 1.00 57.75 86 GLU A CA 1
ATOM 662 C C . GLU A 1 86 ? -19.911 44.985 13.788 1.00 57.75 86 GLU A C 1
ATOM 664 O O . GLU A 1 86 ? -20.920 45.028 13.090 1.00 57.75 86 GLU A O 1
ATOM 669 N N . VAL A 1 87 ? -19.519 46.054 14.495 1.00 60.44 87 VAL A N 1
ATOM 670 C CA . VAL A 1 87 ? -20.276 47.320 14.534 1.00 60.44 87 VAL A CA 1
ATOM 671 C C . VAL A 1 87 ? -19.428 48.501 14.063 1.00 60.44 87 VAL A C 1
ATOM 673 O O . VAL A 1 87 ? -19.198 49.451 14.803 1.00 60.44 87 VAL A O 1
ATOM 676 N N . THR A 1 88 ? -18.992 48.461 12.806 1.00 52.03 88 THR A N 1
ATOM 677 C CA . THR A 1 88 ? -18.737 49.665 11.995 1.00 52.03 88 THR A CA 1
ATOM 678 C C . THR A 1 88 ? -19.009 49.342 10.526 1.00 52.03 88 THR A C 1
ATOM 680 O O . THR A 1 88 ? -18.080 49.203 9.737 1.00 52.03 88 THR A O 1
ATOM 683 N N . ASP A 1 89 ? -20.287 49.213 10.178 1.00 48.62 89 ASP A N 1
ATOM 684 C CA . ASP A 1 89 ? -20.778 49.453 8.819 1.00 48.62 89 ASP A CA 1
ATOM 685 C C . ASP A 1 89 ? -21.645 50.719 8.881 1.00 48.62 89 ASP A C 1
ATOM 687 O O . ASP A 1 89 ? -22.745 50.717 9.443 1.00 48.62 89 ASP A O 1
ATOM 691 N N . ALA A 1 90 ? -21.086 51.817 8.374 1.00 43.62 90 ALA A N 1
ATOM 692 C CA . ALA A 1 90 ? -21.756 53.068 8.037 1.00 43.62 90 ALA A CA 1
ATOM 693 C C . ALA A 1 90 ? -21.169 53.572 6.716 1.00 43.62 90 ALA A C 1
ATOM 695 O O . ALA A 1 90 ? -19.920 53.572 6.604 1.00 43.62 90 ALA A O 1
#

Secondary structure (DSSP, 8-state):
-----S--HHHHHHHHHHHTEETTEEEPPGGGGGGSPTT-SSEEE--S--TTTT--TTTHHHHTTTSTTTSHHHHHHHHHHHHHHSS---

InterPro domains:
  IPR002317 Serine-tRNA ligase, type1 [PTHR11778] (1-54)
  IPR045864 Class II Aminoacyl-tRNA synthetase/Biotinyl protein ligase (BPL) and lipoyl protein ligase (LPL) [G3DSA:3.30.930.10] (1-52)
  IPR045864 Class II Aminoacyl-tRNA synthetase/Biotinyl protein ligase (BPL) and lipoyl protein ligase (LPL) [SSF55681] (1-37)

Sequence (90 aa):
MLNATMCATTRTICAILENYQTEKGIVVPEKLKEFMPPGLQELIPFVKPAPIDQEPSKKQKKQHEGSKKKGGAREVALESQLQSLEVTDA

Organism: Sus scrofa (NCBI:txid9823)